Protein AF-A0A6G2VMD3-F1 (afdb_monomer_lite)

Secondary structure (DSSP, 8-state):
--S-EEEE-TTT--EEEEPPPP-HHHHHHHHHHHHT---HHHHHHHHHHHHHHHHHHHSTT--HHHHHHHHHHH---GGG--TT-S----S--

pLDDT: mean 86.57, std 14.43, range [46.44, 97.5]

Sequence (93 aa):
MHGLHPIEDYETGQVVVRKFDADAETADAWIRLRSGNALPEDHVLLEHELTELSCLREHPGATYQEAHRVANENYNWQSRVPLNKREDFEGEW

Structure (mmCIF, N/CA/C/O backbone):
data_AF-A0A6G2VMD3-F1
#
_entry.id   AF-A0A6G2VMD3-F1
#
loop_
_atom_site.group_PDB
_atom_site.id
_atom_site.type_symbol
_atom_site.label_atom_id
_atom_site.label_alt_id
_atom_site.label_comp_id
_atom_site.label_asym_id
_atom_site.label_entity_id
_atom_site.label_seq_id
_atom_site.pdbx_PDB_ins_code
_atom_site.Cartn_x
_atom_site.Cartn_y
_atom_site.Cartn_z
_atom_site.occupancy
_atom_site.B_iso_or_equiv
_atom_site.auth_seq_id
_atom_site.auth_comp_id
_atom_site.auth_asym_id
_atom_site.auth_atom_id
_atom_site.pdbx_PDB_model_num
ATOM 1 N N . MET A 1 1 ? -2.047 -15.964 13.923 1.00 47.56 1 MET A N 1
ATOM 2 C CA . MET A 1 1 ? -2.891 -14.775 13.679 1.00 47.56 1 MET A CA 1
ATOM 3 C C . MET A 1 1 ? -2.116 -13.769 12.829 1.00 47.56 1 MET A C 1
ATOM 5 O O . MET A 1 1 ? -1.788 -12.702 13.315 1.00 47.56 1 MET A O 1
ATOM 9 N N . HIS A 1 2 ? -1.764 -14.107 11.586 1.00 58.22 2 HIS A N 1
ATOM 10 C CA . HIS A 1 2 ? -1.093 -13.159 10.685 1.00 58.22 2 HIS A CA 1
ATOM 11 C C . HIS A 1 2 ? -2.105 -12.736 9.614 1.00 58.22 2 HIS A C 1
ATOM 13 O O . HIS A 1 2 ? -2.738 -13.608 9.017 1.00 58.22 2 HIS A O 1
ATOM 19 N N . GLY A 1 3 ? -2.300 -11.427 9.437 1.00 72.44 3 GLY A N 1
ATOM 20 C CA . GLY A 1 3 ? -3.188 -10.849 8.418 1.00 72.44 3 GLY A CA 1
ATOM 21 C C . GLY A 1 3 ? -4.599 -10.464 8.877 1.00 72.44 3 GLY A C 1
ATOM 22 O O . GLY A 1 3 ? -5.467 -10.292 8.029 1.00 72.44 3 GLY A O 1
ATOM 23 N N . LEU A 1 4 ? -4.863 -10.379 10.187 1.00 87.75 4 LEU A N 1
ATOM 24 C CA . LEU A 1 4 ? -6.092 -9.765 10.701 1.00 87.75 4 LEU A CA 1
ATOM 25 C C . LEU A 1 4 ? -5.788 -8.340 11.156 1.00 87.75 4 LEU A C 1
ATOM 27 O O . LEU A 1 4 ? -4.838 -8.135 11.911 1.00 87.75 4 LEU A O 1
ATOM 31 N N . HIS A 1 5 ? -6.608 -7.392 10.719 1.00 86.12 5 HIS A N 1
ATOM 32 C CA . HIS A 1 5 ? -6.412 -5.967 10.947 1.00 86.12 5 HIS A CA 1
ATOM 33 C C . HIS A 1 5 ? -7.712 -5.335 11.460 1.00 86.12 5 HIS A C 1
ATOM 35 O O . HIS A 1 5 ? -8.792 -5.804 11.088 1.00 86.12 5 HIS A O 1
ATOM 41 N N . PRO A 1 6 ? -7.633 -4.313 12.330 1.00 91.69 6 PRO A N 1
ATOM 42 C CA . PRO A 1 6 ? -8.786 -3.488 12.671 1.00 91.69 6 PRO A CA 1
ATOM 43 C C . PRO A 1 6 ? -9.212 -2.680 11.438 1.00 91.69 6 PRO A C 1
ATOM 45 O O . PRO A 1 6 ? -8.456 -1.842 10.948 1.00 91.69 6 PRO A O 1
ATOM 48 N N . ILE A 1 7 ? -10.412 -2.952 10.933 1.00 90.69 7 ILE A N 1
ATOM 49 C CA . ILE A 1 7 ? -10.997 -2.321 9.747 1.00 90.69 7 ILE A CA 1
ATOM 50 C C . ILE A 1 7 ? -12.351 -1.740 10.141 1.00 90.69 7 ILE A C 1
ATOM 52 O O . ILE A 1 7 ? -13.182 -2.449 10.703 1.00 90.69 7 ILE A O 1
ATOM 56 N N . GLU A 1 8 ? -12.579 -0.465 9.846 1.00 92.50 8 GLU A N 1
ATOM 57 C CA . GLU A 1 8 ? -13.908 0.144 9.922 1.00 92.50 8 GLU A CA 1
ATOM 58 C C . GLU A 1 8 ? -14.819 -0.461 8.843 1.00 92.50 8 GLU A C 1
ATOM 60 O O . GLU A 1 8 ? -14.524 -0.425 7.650 1.00 92.50 8 GLU A O 1
ATOM 65 N N . ASP A 1 9 ? -15.906 -1.088 9.261 1.00 88.69 9 ASP A N 1
ATOM 66 C CA . ASP A 1 9 ? -16.889 -1.674 8.366 1.00 88.69 9 ASP A CA 1
ATOM 67 C C . ASP A 1 9 ? -17.662 -0.568 7.632 1.00 88.69 9 ASP A C 1
ATOM 69 O O . ASP A 1 9 ? -18.236 0.321 8.258 1.00 88.69 9 ASP A O 1
ATOM 73 N N . TYR A 1 10 ? -17.683 -0.619 6.300 1.00 84.25 10 TYR A N 1
ATOM 74 C CA . TYR A 1 10 ? -18.261 0.448 5.479 1.00 84.25 10 TYR A CA 1
ATOM 75 C C . TYR A 1 10 ? -19.787 0.583 5.613 1.00 84.25 10 TYR A C 1
ATOM 77 O O . TYR A 1 10 ? -20.325 1.649 5.320 1.00 84.25 10 TYR A O 1
ATOM 85 N N . GLU A 1 11 ? -20.493 -0.472 6.033 1.00 88.50 11 GLU A N 1
ATOM 86 C CA . GLU A 1 11 ? -21.954 -0.454 6.177 1.00 88.50 11 GLU A CA 1
ATOM 87 C C . GLU A 1 11 ? -22.383 0.038 7.563 1.00 88.50 11 GLU A C 1
ATOM 89 O O . GLU A 1 11 ? -23.382 0.745 7.706 1.00 88.50 11 GLU A O 1
ATOM 94 N N . THR A 1 12 ? -21.631 -0.343 8.594 1.00 90.62 12 THR A N 1
ATOM 95 C CA . THR A 1 12 ? -22.001 -0.139 10.001 1.00 90.62 12 THR A CA 1
ATOM 96 C C . THR A 1 12 ? -21.160 0.919 10.716 1.00 90.62 12 THR A C 1
ATOM 98 O O . THR A 1 12 ? -21.556 1.370 11.793 1.00 90.62 12 THR A O 1
ATOM 101 N N . GLY A 1 13 ? -20.006 1.303 10.162 1.00 89.12 13 GLY A N 1
ATOM 102 C CA . GLY A 1 13 ? -19.014 2.179 10.799 1.00 89.12 13 GLY A CA 1
ATOM 103 C C . GLY A 1 13 ? -18.314 1.546 12.007 1.00 89.12 13 GLY A C 1
ATOM 104 O O . GLY A 1 13 ? -17.635 2.231 12.770 1.00 89.12 13 GLY A O 1
ATOM 105 N N . GLN A 1 14 ? -18.511 0.246 12.252 1.00 91.56 14 GLN A N 1
ATOM 106 C CA . GLN A 1 14 ? -17.906 -0.445 13.389 1.00 91.56 14 GLN A CA 1
ATOM 107 C C . GLN A 1 14 ? -16.517 -0.963 13.036 1.00 91.56 14 GLN A C 1
ATOM 109 O O . GLN A 1 14 ? -16.316 -1.556 11.982 1.00 91.56 14 GLN A O 1
ATOM 114 N N . VAL A 1 15 ? -15.559 -0.822 13.951 1.00 92.19 15 VAL A N 1
ATOM 115 C CA . VAL A 1 15 ? -14.237 -1.431 13.774 1.00 92.19 15 VAL A CA 1
ATOM 116 C C . VAL A 1 15 ? -14.318 -2.929 14.065 1.00 92.19 15 VAL A C 1
ATOM 118 O O . VAL A 1 15 ? -14.587 -3.345 15.193 1.00 92.19 15 VAL A O 1
ATOM 121 N N . VAL A 1 16 ? -14.047 -3.742 13.048 1.00 92.94 16 VAL A N 1
ATOM 122 C CA . VAL A 1 16 ? -14.010 -5.205 13.112 1.00 92.94 16 VAL A CA 1
ATOM 123 C C . VAL A 1 16 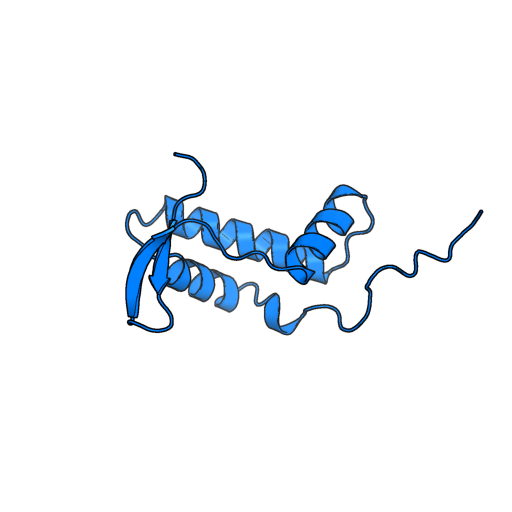? -12.614 -5.721 12.776 1.00 92.94 16 VAL A C 1
ATOM 125 O O . VAL A 1 16 ? -11.893 -5.149 11.964 1.00 92.94 16 VAL A O 1
ATOM 128 N N . VAL A 1 17 ? -12.211 -6.831 13.395 1.00 91.31 17 VAL A N 1
ATOM 129 C CA . VAL A 1 17 ? -10.912 -7.461 13.121 1.00 91.31 17 VAL A CA 1
ATOM 130 C C . VAL A 1 17 ? -11.089 -8.532 12.047 1.00 91.31 17 VAL A C 1
ATOM 132 O O . VAL A 1 17 ? -11.631 -9.605 12.317 1.00 91.31 17 VAL A O 1
ATOM 135 N N . ARG A 1 18 ? -10.637 -8.249 10.822 1.00 91.56 18 ARG A N 1
ATOM 136 C CA . ARG A 1 18 ? -10.807 -9.130 9.650 1.00 91.56 18 ARG A CA 1
ATOM 137 C C . ARG A 1 18 ? -9.605 -9.059 8.704 1.00 91.56 18 ARG A C 1
ATOM 139 O O . ARG A 1 18 ? -8.659 -8.314 8.943 1.00 91.56 18 ARG A O 1
ATOM 146 N N . LYS A 1 19 ? -9.618 -9.885 7.657 1.00 90.06 19 LYS A N 1
ATOM 147 C CA . LYS A 1 19 ? -8.652 -9.788 6.552 1.00 90.06 19 LYS A CA 1
ATOM 148 C C . LYS A 1 19 ? -9.032 -8.636 5.621 1.00 90.06 19 LYS A C 1
ATOM 150 O O . LYS A 1 19 ? -10.202 -8.261 5.571 1.00 90.06 19 LYS A O 1
ATOM 155 N N . PHE A 1 20 ? -8.053 -8.143 4.869 1.00 88.12 20 PHE A N 1
ATOM 156 C CA . PHE A 1 20 ? -8.294 -7.220 3.764 1.00 88.12 20 PHE A CA 1
ATOM 157 C C . PHE A 1 20 ? -9.128 -7.866 2.658 1.00 88.12 20 PHE A C 1
ATOM 159 O O . PHE A 1 20 ? -9.104 -9.090 2.478 1.00 88.12 20 PHE A O 1
ATOM 166 N N . ASP A 1 21 ? -9.846 -7.022 1.925 1.00 88.31 21 ASP A N 1
ATOM 167 C CA . ASP A 1 21 ? -10.516 -7.415 0.694 1.00 88.31 21 ASP A CA 1
ATOM 168 C C . ASP A 1 21 ? -9.498 -7.661 -0.419 1.00 88.31 21 ASP A C 1
ATOM 170 O O . ASP A 1 21 ? -8.414 -7.079 -0.445 1.00 88.31 21 ASP A O 1
ATOM 174 N N . ALA A 1 22 ? -9.832 -8.580 -1.322 1.00 88.06 22 ALA A N 1
ATOM 175 C CA . ALA A 1 22 ? -8.998 -8.846 -2.481 1.00 88.06 22 ALA A CA 1
ATOM 176 C C . ALA A 1 22 ? -9.192 -7.743 -3.529 1.00 88.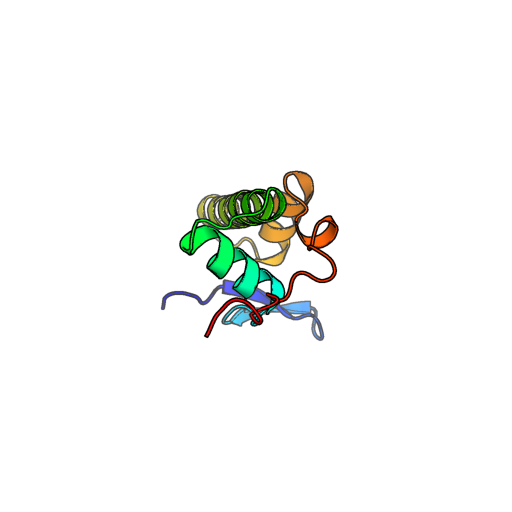06 22 ALA A C 1
ATOM 178 O O . ALA A 1 22 ? -10.328 -7.418 -3.871 1.00 88.06 22 ALA A O 1
ATOM 179 N N . ASP A 1 23 ? -8.086 -7.247 -4.080 1.00 90.62 23 ASP A N 1
ATOM 180 C CA . ASP A 1 23 ? -8.064 -6.247 -5.145 1.00 90.62 23 ASP A CA 1
ATOM 181 C C . ASP A 1 23 ? -7.213 -6.762 -6.319 1.00 90.62 23 ASP A C 1
ATOM 183 O O . ASP A 1 23 ? -6.050 -7.145 -6.149 1.00 90.62 23 ASP A O 1
ATOM 187 N N . ALA A 1 24 ? -7.819 -6.835 -7.507 1.00 90.62 24 ALA A N 1
ATOM 188 C CA . ALA A 1 24 ? -7.171 -7.388 -8.695 1.00 90.62 24 ALA A CA 1
ATOM 189 C C . ALA A 1 24 ? -6.068 -6.470 -9.245 1.00 90.62 24 ALA A C 1
ATOM 191 O O . ALA A 1 24 ? -5.066 -6.955 -9.760 1.00 90.62 24 ALA A O 1
ATOM 192 N N . GLU A 1 25 ? -6.224 -5.155 -9.118 1.00 91.06 25 GLU A N 1
ATOM 193 C CA . GLU A 1 25 ? -5.280 -4.170 -9.646 1.00 91.06 25 GLU A CA 1
ATOM 194 C C . GLU A 1 25 ? -4.019 -4.137 -8.777 1.00 91.06 25 GLU A C 1
ATOM 196 O O . GLU A 1 25 ? -2.899 -4.142 -9.299 1.00 91.06 25 GLU A O 1
ATOM 201 N N . THR A 1 26 ? -4.195 -4.208 -7.453 1.00 92.31 26 THR A N 1
ATOM 202 C CA . THR A 1 26 ? -3.106 -4.401 -6.488 1.00 92.31 26 THR A CA 1
ATOM 203 C C . THR A 1 26 ? -2.380 -5.723 -6.749 1.00 92.31 26 THR A C 1
ATOM 205 O O . THR A 1 26 ? -1.148 -5.767 -6.757 1.00 92.31 26 THR A O 1
ATOM 208 N N . ALA A 1 27 ? -3.113 -6.811 -7.018 1.00 92.50 27 ALA A N 1
ATOM 209 C CA . ALA A 1 27 ? -2.507 -8.102 -7.344 1.00 92.50 27 ALA A CA 1
ATOM 210 C C . ALA A 1 27 ? -1.647 -8.044 -8.621 1.00 92.50 27 ALA A C 1
ATOM 212 O O . ALA A 1 27 ? -0.513 -8.531 -8.614 1.00 92.50 27 ALA A O 1
ATOM 213 N N . ASP A 1 28 ? -2.144 -7.412 -9.686 1.00 92.25 28 ASP A N 1
ATOM 214 C CA . ASP A 1 28 ? -1.410 -7.247 -10.945 1.00 92.25 28 ASP A CA 1
ATOM 215 C C . ASP A 1 28 ? -0.135 -6.407 -10.756 1.00 92.25 28 ASP A C 1
ATOM 217 O O . ASP A 1 28 ? 0.927 -6.751 -11.282 1.00 92.25 28 ASP A O 1
ATOM 221 N N . ALA A 1 29 ? -0.202 -5.330 -9.969 1.00 93.75 29 ALA A N 1
ATOM 222 C CA . ALA A 1 29 ? 0.965 -4.515 -9.635 1.00 93.75 29 ALA A CA 1
ATOM 223 C C . ALA A 1 29 ? 2.036 -5.320 -8.879 1.00 93.75 29 ALA A C 1
ATOM 225 O O . ALA A 1 29 ? 3.221 -5.256 -9.219 1.00 93.75 29 ALA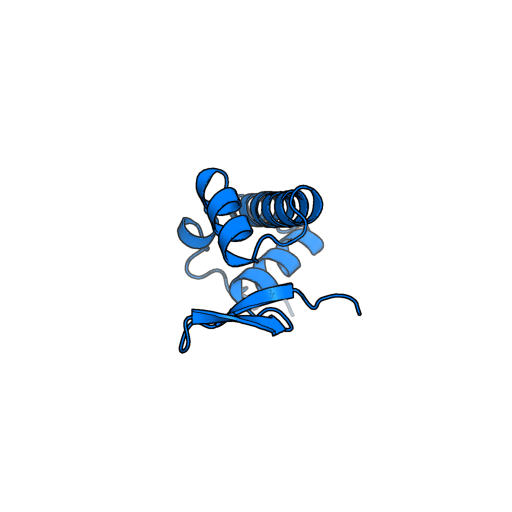 A O 1
ATOM 226 N N . TRP A 1 30 ? 1.631 -6.165 -7.923 1.00 94.75 30 TRP A N 1
ATOM 227 C CA . TRP A 1 30 ? 2.554 -7.074 -7.238 1.00 94.75 30 TRP A CA 1
ATOM 228 C C . TRP A 1 30 ? 3.186 -8.109 -8.170 1.00 94.75 30 TRP A C 1
ATOM 230 O O . TRP A 1 30 ? 4.368 -8.436 -8.021 1.00 94.75 30 TRP A O 1
ATOM 240 N N . ILE A 1 31 ? 2.424 -8.630 -9.135 1.00 94.75 31 ILE A N 1
ATOM 241 C CA . ILE A 1 31 ? 2.946 -9.545 -10.154 1.00 94.75 31 ILE A CA 1
ATOM 242 C C . ILE A 1 31 ? 4.006 -8.833 -10.997 1.00 94.75 31 ILE A C 1
ATOM 244 O O . ILE A 1 31 ? 5.113 -9.358 -11.125 1.00 94.75 31 ILE 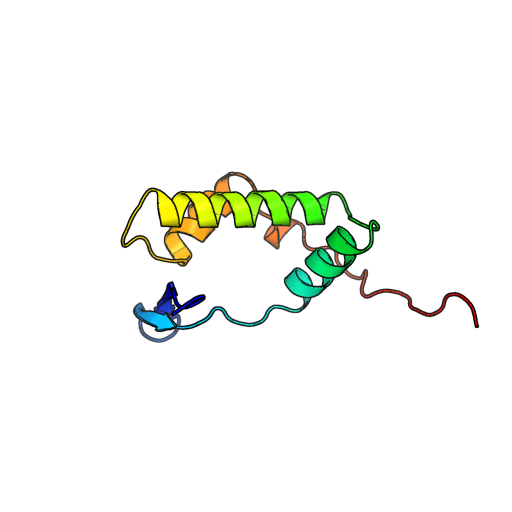A O 1
ATOM 248 N N . ARG A 1 32 ? 3.725 -7.626 -11.503 1.00 94.81 32 ARG A N 1
ATOM 249 C CA . ARG A 1 32 ? 4.684 -6.841 -12.298 1.00 94.81 32 ARG A CA 1
ATOM 250 C C . ARG A 1 32 ? 5.966 -6.531 -11.530 1.00 94.81 32 ARG A C 1
ATOM 252 O O . ARG A 1 32 ? 7.053 -6.754 -12.067 1.00 94.81 32 ARG A O 1
ATOM 259 N N . LEU A 1 33 ? 5.851 -6.104 -10.268 1.00 95.19 33 LEU A N 1
ATOM 260 C CA . LEU A 1 33 ? 6.994 -5.865 -9.379 1.00 95.19 33 LEU A CA 1
ATOM 261 C C . LEU A 1 33 ? 7.880 -7.103 -9.242 1.00 95.19 33 LEU A C 1
ATOM 263 O O . LEU A 1 33 ? 9.091 -7.030 -9.447 1.00 95.19 33 LEU A O 1
ATOM 267 N N . ARG A 1 34 ? 7.280 -8.257 -8.933 1.00 96.06 34 ARG A N 1
ATOM 268 C CA . ARG A 1 34 ? 8.022 -9.508 -8.727 1.00 96.06 34 ARG A CA 1
ATOM 269 C C . ARG A 1 34 ? 8.646 -10.045 -10.016 1.00 96.06 34 ARG A C 1
ATOM 271 O O . ARG A 1 34 ? 9.710 -10.656 -9.959 1.00 96.06 34 ARG A O 1
ATOM 278 N N . SER A 1 35 ? 7.990 -9.845 -11.153 1.00 93.81 35 SER A N 1
ATOM 279 C CA . SER A 1 35 ? 8.435 -10.348 -12.457 1.00 93.81 35 SER A CA 1
ATOM 280 C C . SER A 1 35 ? 9.488 -9.459 -13.132 1.00 93.81 35 SER A C 1
ATOM 282 O O . SER A 1 35 ? 9.986 -9.822 -14.192 1.00 93.81 35 SER A O 1
ATOM 284 N N . GLY A 1 36 ? 9.840 -8.308 -12.545 1.00 94.12 36 GLY A N 1
ATOM 285 C CA . GLY A 1 36 ? 10.804 -7.363 -13.125 1.00 94.12 36 GLY A CA 1
ATOM 286 C C . GLY A 1 36 ? 10.222 -6.440 -14.203 1.00 94.12 36 GLY A C 1
ATOM 287 O O . GLY A 1 36 ? 10.972 -5.703 -14.835 1.00 94.12 36 GLY A O 1
ATOM 288 N N . ASN A 1 37 ? 8.896 -6.436 -14.374 1.00 93.19 37 ASN A N 1
ATOM 289 C CA . ASN A 1 37 ? 8.157 -5.620 -15.347 1.00 93.19 37 ASN A CA 1
ATOM 290 C C . ASN A 1 37 ? 7.409 -4.459 -14.665 1.00 93.19 37 ASN A C 1
ATOM 292 O O . ASN A 1 37 ? 6.332 -4.054 -15.104 1.00 93.19 37 ASN A O 1
ATOM 296 N N . ALA A 1 38 ? 7.955 -3.967 -13.551 1.00 93.50 38 ALA A N 1
ATOM 297 C CA . ALA A 1 38 ? 7.336 -2.935 -12.732 1.00 93.50 38 ALA A CA 1
ATOM 298 C C . ALA A 1 38 ? 7.123 -1.635 -13.516 1.00 93.50 38 ALA A C 1
ATOM 300 O O . ALA A 1 38 ? 8.029 -1.131 -14.185 1.00 93.50 38 ALA A O 1
ATOM 301 N N . LEU A 1 39 ? 5.938 -1.055 -13.370 1.00 94.06 39 LEU A N 1
ATOM 302 C CA . LEU A 1 39 ? 5.644 0.296 -13.822 1.00 94.06 39 LEU A CA 1
ATOM 303 C C . LEU A 1 39 ? 6.049 1.323 -12.746 1.00 94.06 39 LEU A C 1
ATOM 305 O O . LEU A 1 39 ? 6.173 0.975 -11.565 1.00 94.06 39 LEU A O 1
ATOM 309 N N . PRO A 1 40 ? 6.246 2.605 -13.105 1.00 94.06 40 PRO A N 1
ATOM 310 C CA . PRO A 1 40 ? 6.444 3.665 -12.117 1.00 94.06 40 PRO A CA 1
ATOM 311 C C . PRO A 1 40 ? 5.321 3.718 -11.073 1.00 94.06 40 PRO A C 1
ATOM 313 O O . PRO A 1 40 ? 5.580 3.953 -9.897 1.00 94.06 40 PRO A O 1
ATOM 316 N N . GLU A 1 41 ? 4.085 3.449 -11.487 1.00 94.31 41 GLU A N 1
ATOM 317 C CA . GLU A 1 41 ? 2.913 3.401 -10.618 1.00 94.31 41 GLU A CA 1
ATOM 318 C C . GLU A 1 41 ? 3.008 2.257 -9.602 1.00 94.31 41 GLU A C 1
ATOM 320 O O . GLU A 1 41 ? 2.656 2.449 -8.444 1.00 94.31 41 GLU A O 1
ATOM 325 N N . ASP A 1 42 ? 3.556 1.099 -9.972 1.00 95.50 42 ASP A N 1
ATOM 326 C CA . ASP A 1 42 ? 3.687 -0.037 -9.050 1.00 95.50 42 ASP A CA 1
ATOM 327 C C . ASP A 1 42 ? 4.668 0.269 -7.903 1.00 95.50 42 ASP A C 1
ATOM 329 O O . ASP A 1 42 ? 4.492 -0.192 -6.778 1.00 95.50 42 ASP A O 1
ATOM 333 N N . HIS A 1 43 ? 5.674 1.113 -8.142 1.00 95.94 43 HIS A N 1
ATOM 334 C CA . HIS A 1 43 ? 6.548 1.593 -7.067 1.00 95.94 43 HIS A CA 1
ATOM 335 C C . HIS A 1 43 ? 5.804 2.521 -6.102 1.00 95.94 43 HIS A C 1
ATOM 337 O O . HIS A 1 43 ? 6.075 2.502 -4.906 1.00 95.94 43 HIS A O 1
ATOM 343 N N . VAL A 1 44 ? 4.835 3.301 -6.595 1.00 96.50 44 VAL A N 1
ATOM 344 C CA . VAL A 1 44 ? 3.973 4.115 -5.727 1.00 96.50 44 VAL A CA 1
ATOM 345 C C . VAL A 1 44 ? 3.096 3.217 -4.853 1.00 96.50 44 VAL A C 1
ATOM 347 O O . VAL A 1 44 ? 2.933 3.533 -3.681 1.00 96.50 44 VAL A O 1
ATOM 350 N N . LEU A 1 45 ? 2.596 2.087 -5.373 1.00 96.06 45 LEU A N 1
ATOM 351 C CA . LEU A 1 45 ? 1.907 1.083 -4.552 1.00 96.06 45 LEU A CA 1
ATOM 352 C C . LEU A 1 45 ? 2.826 0.536 -3.454 1.00 96.06 45 LEU A C 1
ATOM 354 O O . LEU A 1 45 ? 2.419 0.456 -2.301 1.00 96.06 45 LEU A O 1
ATOM 358 N N . LEU A 1 46 ? 4.074 0.191 -3.785 1.00 96.50 46 LEU A N 1
ATOM 359 C CA . LEU A 1 46 ? 5.022 -0.328 -2.797 1.00 96.50 46 LEU A CA 1
ATOM 360 C C . LEU A 1 46 ? 5.267 0.669 -1.650 1.00 96.50 46 LEU A C 1
ATOM 362 O O . LEU A 1 46 ? 5.226 0.279 -0.484 1.00 96.50 46 LEU A O 1
ATOM 366 N N . GLU A 1 47 ? 5.497 1.943 -1.971 1.00 97.50 47 GLU A N 1
ATOM 367 C CA . GLU A 1 47 ? 5.695 2.999 -0.967 1.00 97.50 47 GLU A CA 1
ATOM 368 C C . GLU A 1 47 ? 4.419 3.278 -0.159 1.00 97.50 47 GLU A C 1
ATOM 370 O O . GLU A 1 47 ? 4.482 3.517 1.051 1.00 97.50 47 GLU A O 1
ATOM 375 N N . HIS A 1 48 ? 3.254 3.199 -0.805 1.00 97.25 48 HIS A N 1
ATOM 376 C CA . HIS A 1 48 ? 1.955 3.303 -0.149 1.00 97.25 48 HIS A CA 1
ATOM 377 C C . HIS A 1 48 ? 1.800 2.224 0.931 1.00 97.25 48 HIS A C 1
ATOM 379 O O . HIS A 1 48 ? 1.645 2.537 2.109 1.00 97.25 48 HIS A O 1
ATOM 385 N N . GLU A 1 49 ? 1.950 0.958 0.553 1.00 95.62 49 GLU A N 1
ATOM 386 C CA . GLU A 1 49 ? 1.786 -0.211 1.427 1.00 95.62 49 GLU A CA 1
ATOM 387 C C . GLU A 1 49 ? 2.833 -0.239 2.554 1.00 95.62 49 GLU A C 1
ATOM 389 O O . GLU A 1 49 ? 2.545 -0.595 3.701 1.00 95.62 49 GLU A O 1
ATOM 394 N N . LEU A 1 50 ? 4.061 0.208 2.266 1.00 96.75 50 LEU A N 1
ATOM 395 C CA . LEU A 1 50 ? 5.103 0.374 3.279 1.00 96.75 50 LEU A CA 1
ATOM 396 C C . LEU A 1 50 ? 4.750 1.466 4.300 1.00 96.75 50 LEU A C 1
ATOM 398 O O . LEU A 1 50 ? 4.995 1.290 5.500 1.00 96.75 50 LEU A O 1
ATOM 402 N N . THR A 1 51 ? 4.173 2.577 3.838 1.00 96.88 51 THR A N 1
ATOM 403 C CA . THR A 1 51 ? 3.728 3.680 4.697 1.00 96.88 51 THR A CA 1
ATOM 404 C C . THR A 1 51 ? 2.590 3.231 5.608 1.00 96.88 51 THR A C 1
ATOM 406 O O . THR A 1 51 ? 2.650 3.464 6.817 1.00 96.88 51 THR A O 1
ATOM 409 N N . GLU A 1 52 ? 1.598 2.515 5.072 1.00 94.88 52 GLU A N 1
ATOM 410 C CA . GLU A 1 52 ? 0.503 1.955 5.872 1.00 94.88 52 GLU A CA 1
ATOM 411 C C . GLU A 1 52 ? 1.014 1.002 6.952 1.00 94.88 52 GLU A C 1
ATOM 413 O O . GLU A 1 52 ? 0.676 1.133 8.131 1.00 94.88 52 GLU A O 1
ATOM 418 N N . LEU A 1 53 ? 1.874 0.054 6.563 1.00 94.00 53 LEU A N 1
ATOM 419 C CA . LEU A 1 53 ? 2.448 -0.919 7.484 1.00 94.00 53 LEU A CA 1
ATOM 420 C C . LEU A 1 53 ? 3.257 -0.242 8.595 1.00 94.00 53 LEU A C 1
ATOM 422 O O . LEU A 1 53 ? 3.214 -0.684 9.745 1.00 94.00 53 LEU A O 1
ATOM 426 N N . SER A 1 54 ? 4.002 0.810 8.260 1.00 95.25 54 SER A N 1
ATOM 427 C CA . SER A 1 54 ? 4.779 1.573 9.240 1.00 95.25 54 SER A CA 1
ATOM 428 C C . SER A 1 54 ? 3.857 2.316 10.205 1.00 95.25 54 SER A C 1
ATOM 430 O O . SER A 1 54 ? 4.023 2.180 11.415 1.00 95.25 54 SER A O 1
ATOM 432 N N . CYS A 1 55 ? 2.807 2.968 9.697 1.00 94.44 55 CYS A N 1
ATOM 433 C CA . CYS A 1 55 ? 1.795 3.629 10.519 1.00 94.44 55 CYS A CA 1
ATOM 434 C C . CYS A 1 55 ? 1.131 2.652 11.507 1.00 94.44 55 CYS A C 1
ATOM 436 O O . CYS A 1 55 ? 1.082 2.921 12.707 1.00 94.44 55 CYS A O 1
ATOM 438 N N . LEU A 1 56 ? 0.707 1.469 11.045 1.00 92.56 56 LEU A N 1
ATOM 439 C CA . LEU A 1 56 ? 0.098 0.448 11.909 1.00 92.56 56 LEU A CA 1
ATOM 440 C C . LEU A 1 56 ? 1.064 -0.095 12.975 1.00 92.56 56 LEU A C 1
ATOM 442 O O . LEU A 1 56 ? 0.630 -0.511 14.051 1.00 92.56 56 LEU A O 1
ATOM 446 N N . ARG A 1 57 ? 2.373 -0.118 12.693 1.00 92.31 57 ARG A N 1
ATOM 447 C CA . ARG A 1 57 ? 3.404 -0.534 13.660 1.00 92.31 57 ARG A CA 1
ATOM 448 C C . ARG A 1 57 ? 3.689 0.544 14.700 1.00 92.31 57 ARG A C 1
ATOM 450 O O . ARG A 1 57 ? 3.890 0.214 15.866 1.00 92.31 57 ARG A O 1
ATOM 457 N N . GLU A 1 58 ? 3.727 1.802 14.279 1.00 95.69 58 GLU A N 1
ATOM 458 C CA . GLU A 1 58 ? 4.031 2.954 15.133 1.00 95.69 58 GLU A CA 1
ATOM 459 C C . GLU A 1 58 ? 2.838 3.380 15.997 1.00 95.69 58 GLU A C 1
ATOM 461 O O . GLU A 1 58 ? 3.027 3.890 17.103 1.00 95.69 58 GLU A O 1
ATOM 466 N N . HIS A 1 59 ? 1.614 3.100 15.542 1.00 93.38 59 HIS A N 1
ATOM 467 C CA . HIS A 1 59 ? 0.374 3.442 16.231 1.00 93.38 59 HIS A CA 1
ATOM 468 C C . HIS A 1 59 ? -0.463 2.192 16.547 1.00 93.38 59 HIS A C 1
ATOM 470 O O . HIS A 1 59 ? -1.444 1.902 15.856 1.00 93.38 59 HIS A O 1
ATOM 476 N N . PRO A 1 60 ? -0.125 1.442 17.616 1.00 88.69 60 PRO A N 1
ATOM 477 C CA . PRO A 1 60 ? -0.936 0.315 18.060 1.00 88.69 60 PRO A CA 1
ATOM 478 C C . PRO A 1 60 ? -2.384 0.744 18.329 1.00 88.69 60 PRO A C 1
ATOM 480 O O . PRO A 1 60 ? -2.643 1.563 19.209 1.00 88.69 60 PRO A O 1
ATOM 483 N N . GLY A 1 61 ? -3.328 0.174 17.578 1.00 86.31 61 GLY A N 1
ATOM 484 C CA . GLY A 1 61 ? -4.755 0.496 17.673 1.00 86.31 61 GLY A CA 1
ATOM 485 C C . GLY A 1 61 ? -5.280 1.418 16.573 1.00 86.31 61 GLY A C 1
ATOM 486 O O . GLY A 1 61 ? -6.496 1.565 16.482 1.00 86.31 61 GLY A O 1
ATOM 487 N N . ALA A 1 62 ? -4.409 1.973 15.723 1.00 92.50 62 ALA A N 1
ATOM 488 C CA . ALA A 1 62 ? -4.842 2.619 14.491 1.00 92.50 62 ALA A CA 1
ATOM 489 C C . ALA A 1 62 ? -5.580 1.615 13.597 1.00 92.50 62 ALA A C 1
ATOM 491 O O . ALA A 1 62 ? -5.203 0.442 13.487 1.00 92.50 62 ALA A O 1
ATOM 492 N N . THR A 1 63 ? -6.646 2.089 12.968 1.00 93.56 63 THR A N 1
ATOM 493 C CA . THR A 1 63 ? -7.390 1.347 11.956 1.00 93.56 63 THR A CA 1
ATOM 494 C C . THR A 1 63 ? -6.619 1.313 10.644 1.00 93.56 63 THR A C 1
ATOM 496 O O . THR A 1 63 ? -5.793 2.181 10.346 1.00 93.56 63 THR A O 1
ATOM 499 N N . TYR A 1 64 ? -6.931 0.319 9.820 1.00 92.12 64 TYR A N 1
ATOM 500 C CA . TYR A 1 64 ? -6.452 0.268 8.446 1.00 92.12 64 TYR A CA 1
ATOM 501 C C . TYR A 1 64 ? -6.781 1.557 7.677 1.00 92.12 64 TYR A C 1
ATOM 503 O O . TYR A 1 64 ? -5.916 2.102 7.005 1.00 92.12 64 TYR A O 1
ATOM 511 N N . GLN A 1 65 ? -7.992 2.098 7.830 1.00 93.44 65 GLN A N 1
ATOM 512 C CA . GLN A 1 65 ? -8.419 3.325 7.154 1.00 93.44 65 GLN A CA 1
ATOM 513 C C . GLN A 1 65 ? -7.579 4.549 7.532 1.00 93.44 65 GLN A C 1
ATOM 515 O O . GLN A 1 65 ? -7.275 5.378 6.672 1.00 93.44 65 GLN A O 1
ATOM 520 N N . GLU A 1 66 ? -7.194 4.683 8.802 1.00 94.38 66 GLU A N 1
ATOM 521 C CA . GLU A 1 66 ? -6.313 5.768 9.241 1.00 94.38 66 GLU A CA 1
ATOM 522 C C . GLU A 1 66 ? -4.928 5.647 8.606 1.00 94.38 66 GLU A C 1
ATOM 524 O O . GLU A 1 66 ? -4.406 6.643 8.101 1.00 94.38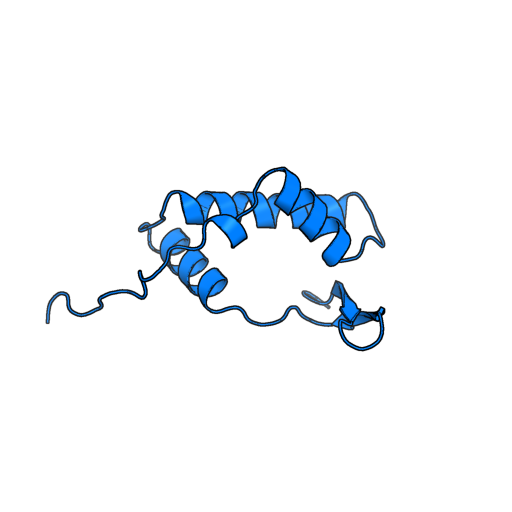 66 GLU A O 1
ATOM 529 N N . ALA A 1 67 ? -4.371 4.434 8.569 1.00 94.88 67 ALA A N 1
ATOM 530 C CA . ALA A 1 67 ? -3.097 4.163 7.912 1.00 94.88 67 ALA A CA 1
ATOM 531 C C . ALA A 1 67 ? -3.169 4.426 6.395 1.00 94.88 67 ALA A C 1
ATOM 533 O O . ALA A 1 67 ? -2.307 5.116 5.851 1.00 94.88 67 ALA A O 1
ATOM 534 N N . HIS A 1 68 ? -4.242 3.976 5.738 1.00 94.69 68 HIS A N 1
ATOM 535 C CA . HIS A 1 68 ? -4.500 4.195 4.313 1.00 94.69 68 HIS A CA 1
ATOM 536 C C . HIS A 1 68 ? -4.615 5.680 3.963 1.00 94.69 68 HIS A C 1
ATOM 538 O O . HIS A 1 68 ? -4.105 6.140 2.939 1.00 94.69 68 HIS A O 1
ATOM 544 N N . ARG A 1 69 ? -5.241 6.482 4.834 1.00 95.19 69 ARG A N 1
ATOM 545 C CA . ARG A 1 69 ? -5.304 7.939 4.662 1.00 95.19 69 ARG A CA 1
ATOM 546 C C . ARG A 1 69 ? -3.907 8.564 4.676 1.00 95.19 69 ARG A C 1
ATOM 548 O O . ARG A 1 69 ? -3.600 9.341 3.777 1.00 95.19 69 ARG A O 1
ATOM 555 N N . VAL A 1 70 ? -3.061 8.194 5.640 1.00 95.31 70 VAL A N 1
ATOM 556 C CA . VAL A 1 70 ? -1.672 8.687 5.734 1.00 95.31 70 VAL A CA 1
ATOM 557 C C . VAL A 1 70 ? -0.855 8.285 4.502 1.00 95.31 70 VAL A C 1
ATOM 559 O O . VAL A 1 70 ? -0.101 9.093 3.955 1.00 95.31 70 VAL A O 1
ATOM 562 N N . ALA A 1 71 ? -1.026 7.053 4.024 1.00 95.75 71 ALA A N 1
ATOM 563 C CA . ALA A 1 71 ? -0.365 6.590 2.813 1.00 95.75 71 ALA A CA 1
ATOM 564 C C . ALA A 1 71 ? -0.847 7.351 1.568 1.00 95.75 71 ALA A C 1
ATOM 566 O O . ALA A 1 71 ? -0.026 7.761 0.751 1.00 95.75 71 ALA A O 1
ATOM 567 N N . ASN A 1 72 ? -2.145 7.638 1.445 1.00 95.50 72 ASN A N 1
ATOM 568 C CA . ASN A 1 72 ? -2.691 8.431 0.339 1.00 95.50 72 ASN A CA 1
ATOM 569 C C . ASN A 1 72 ? -2.202 9.885 0.310 1.00 95.50 72 ASN A C 1
ATOM 571 O O . ASN A 1 72 ? -2.095 10.458 -0.772 1.00 95.50 72 ASN A O 1
ATOM 575 N N . GLU A 1 73 ? -1.886 10.495 1.452 1.00 94.81 73 GLU A N 1
ATOM 576 C CA . GLU A 1 73 ? -1.348 11.864 1.486 1.00 94.81 73 GLU A CA 1
ATOM 577 C C . GLU A 1 73 ? 0.006 11.976 0.766 1.00 94.81 73 GLU A C 1
ATOM 579 O O . GLU A 1 73 ? 0.292 13.000 0.145 1.00 94.81 73 GLU A O 1
ATOM 584 N N . ASN A 1 74 ? 0.814 10.911 0.800 1.00 89.81 74 ASN A N 1
ATOM 585 C CA . ASN A 1 74 ? 2.174 10.900 0.251 1.00 89.81 74 ASN A CA 1
ATOM 586 C C . ASN A 1 74 ? 2.285 10.093 -1.055 1.00 89.81 74 ASN A C 1
ATOM 588 O O . ASN A 1 74 ? 3.012 10.471 -1.975 1.00 89.81 74 ASN A O 1
ATOM 592 N N . TYR A 1 75 ? 1.525 9.004 -1.157 1.00 93.31 75 TYR A N 1
ATOM 593 C CA . TYR A 1 75 ? 1.617 7.984 -2.198 1.00 93.31 75 TYR A CA 1
ATOM 594 C C . TYR A 1 75 ? 0.218 7.550 -2.650 1.00 93.31 75 TYR A C 1
ATOM 596 O O . TYR A 1 75 ? -0.159 6.393 -2.510 1.00 93.31 75 TYR A O 1
ATOM 604 N N . ASN A 1 76 ? -0.587 8.471 -3.187 1.00 93.25 76 ASN A N 1
ATOM 605 C CA . ASN A 1 76 ? -1.932 8.151 -3.685 1.00 93.25 76 ASN A CA 1
ATOM 606 C C . ASN A 1 76 ? -1.884 7.260 -4.943 1.00 93.25 76 ASN A C 1
ATOM 608 O O . ASN A 1 76 ? -1.977 7.755 -6.072 1.00 93.25 76 ASN A O 1
ATOM 612 N N . TRP A 1 77 ? -1.732 5.950 -4.753 1.00 92.62 77 TRP A N 1
ATOM 613 C CA . TRP A 1 77 ? -1.677 4.980 -5.842 1.00 92.62 77 TRP A CA 1
ATOM 614 C C . TRP A 1 77 ? -3.022 4.817 -6.557 1.00 92.62 77 TRP A C 1
ATOM 616 O O . TRP A 1 77 ? -3.043 4.720 -7.781 1.00 92.62 77 TRP A O 1
ATOM 626 N N . GLN A 1 78 ? -4.144 4.892 -5.834 1.00 87.81 78 GLN A N 1
ATOM 627 C CA . GLN A 1 78 ? -5.492 4.779 -6.412 1.00 87.81 78 GLN A CA 1
ATOM 628 C C . GLN A 1 78 ? -5.757 5.829 -7.504 1.00 87.81 78 GLN A C 1
ATOM 630 O O . GLN A 1 78 ? -6.418 5.555 -8.502 1.00 87.81 78 GLN A O 1
ATOM 635 N N . SER A 1 79 ? -5.186 7.029 -7.370 1.00 89.25 79 SER A N 1
ATOM 636 C CA . SER A 1 79 ? -5.267 8.076 -8.401 1.00 89.25 79 SER A CA 1
ATOM 637 C C . SER A 1 79 ? -4.410 7.811 -9.649 1.00 89.25 79 SER A C 1
ATOM 639 O O . SER A 1 79 ? -4.478 8.563 -10.622 1.00 89.25 79 SER A O 1
ATOM 641 N N . ARG A 1 80 ? -3.578 6.768 -9.612 1.00 87.38 80 ARG A N 1
ATOM 642 C CA . ARG A 1 80 ? -2.566 6.426 -10.616 1.00 87.38 80 ARG A CA 1
ATOM 643 C C . ARG A 1 80 ? -2.715 5.000 -11.133 1.00 87.38 80 ARG A C 1
ATOM 645 O O . ARG A 1 80 ? -1.823 4.545 -11.839 1.00 87.38 80 ARG A O 1
ATOM 652 N N . VAL A 1 81 ? -3.800 4.294 -10.804 1.00 82.50 81 VAL A N 1
ATOM 653 C CA . VAL A 1 81 ? -3.996 2.924 -11.291 1.00 82.50 81 VAL A CA 1
ATOM 654 C C . VAL A 1 81 ? -3.914 2.922 -12.822 1.00 82.50 81 VAL A C 1
ATOM 656 O O . VAL A 1 81 ? -4.635 3.688 -13.475 1.00 82.50 81 VAL A O 1
ATOM 659 N N . PRO A 1 82 ? -3.034 2.100 -13.422 1.00 76.38 82 PRO A N 1
ATOM 660 C CA . PRO A 1 82 ? -2.906 2.040 -14.867 1.00 76.38 82 PRO A CA 1
ATOM 661 C C . PRO A 1 82 ? -4.226 1.593 -15.502 1.00 76.38 82 PRO A C 1
ATOM 663 O O . PRO A 1 82 ? -4.634 0.437 -15.385 1.00 76.38 82 PRO A O 1
ATOM 666 N N . LEU A 1 83 ? -4.888 2.497 -16.225 1.00 64.25 83 LEU A N 1
ATOM 667 C CA . LEU A 1 83 ? -6.032 2.137 -17.054 1.00 64.25 83 LEU A CA 1
ATOM 668 C C . LEU A 1 83 ? -5.533 1.215 -18.178 1.00 64.25 83 LEU A C 1
ATOM 670 O O . LEU A 1 83 ? -4.762 1.638 -19.036 1.00 64.25 83 LEU A O 1
ATOM 674 N N . ASN A 1 84 ? -5.999 -0.035 -18.189 1.00 59.69 84 ASN A N 1
ATOM 675 C CA . ASN A 1 84 ? -5.816 -0.978 -19.298 1.00 59.69 84 ASN A CA 1
ATOM 676 C C . ASN A 1 84 ? -4.360 -1.400 -19.604 1.00 59.69 84 ASN A C 1
ATOM 678 O O . ASN A 1 84 ? -3.866 -1.256 -20.720 1.00 59.69 84 ASN A O 1
ATOM 682 N N . LYS A 1 85 ? -3.697 -2.030 -18.628 1.00 55.50 85 LYS A N 1
ATOM 683 C CA . LYS A 1 85 ? -2.563 -2.938 -18.891 1.00 55.50 85 LYS A CA 1
ATOM 684 C C . LYS A 1 85 ? -2.751 -4.299 -18.217 1.00 55.50 85 LYS A C 1
ATOM 686 O O . LYS A 1 85 ? -1.803 -4.847 -17.662 1.00 55.50 85 LYS A O 1
ATOM 691 N N . ARG A 1 86 ? -3.980 -4.839 -18.241 1.00 53.44 86 ARG A N 1
ATOM 692 C CA . ARG A 1 86 ? -4.139 -6.293 -18.083 1.00 53.44 86 ARG A CA 1
ATOM 693 C C . ARG A 1 86 ? -3.339 -6.898 -19.221 1.00 53.44 86 ARG A C 1
ATOM 695 O O . ARG A 1 86 ? -3.587 -6.538 -20.368 1.00 53.44 86 ARG A O 1
ATOM 702 N N . GLU A 1 87 ? -2.311 -7.647 -18.861 1.00 53.41 87 GLU A N 1
ATOM 703 C CA . GLU A 1 87 ? -1.269 -8.122 -19.758 1.00 53.41 87 GLU A CA 1
ATOM 704 C C . GLU A 1 87 ? -1.875 -8.617 -21.076 1.00 53.41 87 GLU A C 1
ATOM 706 O O . GLU A 1 87 ? -2.739 -9.497 -21.094 1.00 53.41 87 GLU A O 1
ATOM 711 N N . ASP A 1 88 ? -1.430 -8.012 -22.176 1.00 50.16 88 ASP A N 1
ATOM 712 C CA . ASP A 1 88 ? -1.540 -8.613 -23.494 1.00 50.16 88 ASP A CA 1
ATOM 713 C C . ASP A 1 88 ? -0.627 -9.845 -23.473 1.00 50.16 88 ASP A C 1
ATOM 715 O O . ASP A 1 88 ? 0.555 -9.782 -23.801 1.00 50.16 88 ASP A O 1
ATOM 719 N N . PHE A 1 89 ? -1.145 -10.957 -22.949 1.00 51.03 89 PHE A N 1
ATOM 720 C CA . PHE A 1 89 ? -0.468 -12.252 -22.967 1.00 51.03 89 PHE A CA 1
ATOM 721 C C . PHE A 1 89 ? -0.403 -12.844 -24.389 1.00 51.03 89 PHE A C 1
ATOM 723 O O . PHE A 1 89 ? 0.048 -13.978 -24.552 1.00 51.03 89 PHE A O 1
ATOM 730 N N . GLU A 1 90 ? -0.816 -12.113 -25.432 1.00 46.75 90 GLU A N 1
ATOM 731 C CA . GLU A 1 90 ? -0.612 -12.508 -26.827 1.00 46.75 90 GLU A CA 1
ATOM 732 C C . GLU A 1 90 ? 0.810 -12.158 -27.298 1.00 46.75 90 GLU A C 1
ATOM 734 O O . GLU A 1 90 ? 1.034 -11.343 -28.189 1.00 46.75 90 GLU A O 1
ATOM 739 N N . GLY A 1 91 ? 1.804 -12.803 -26.687 1.00 46.62 91 GLY A N 1
ATOM 740 C CA . GLY A 1 91 ? 3.210 -12.678 -27.058 1.00 46.62 91 GLY A CA 1
ATOM 741 C C . GLY A 1 91 ? 3.925 -14.023 -27.028 1.00 46.62 91 GLY A C 1
ATOM 742 O O . GLY A 1 91 ? 4.497 -14.383 -26.007 1.00 46.62 91 GLY A O 1
ATOM 743 N N . GLU A 1 92 ? 3.913 -14.695 -28.184 1.00 46.44 92 GLU A N 1
ATOM 744 C CA . GLU A 1 92 ? 4.798 -15.796 -28.616 1.00 46.44 92 GLU A CA 1
ATOM 745 C C . GLU A 1 92 ? 4.525 -17.213 -28.052 1.00 46.44 92 GLU A C 1
ATOM 747 O O . GLU A 1 92 ? 5.050 -17.621 -27.016 1.00 46.44 92 GLU A O 1
ATOM 752 N N . TRP A 1 93 ? 3.751 -17.994 -28.827 1.00 49.03 93 TRP A N 1
ATOM 753 C CA . TRP A 1 93 ? 3.877 -19.458 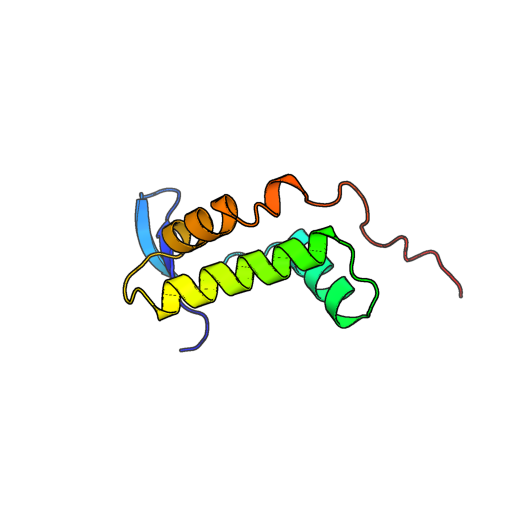-28.942 1.00 49.03 93 TRP A CA 1
ATOM 754 C C . TRP A 1 93 ? 4.774 -19.808 -30.130 1.00 49.03 93 TRP A C 1
ATOM 756 O O . TRP A 1 93 ? 4.539 -19.226 -31.217 1.00 49.03 93 TRP A O 1
#

Foldseek 3Di:
DPAWFQAQDPVPRDTDTGHDDDDPLLVVLVVCVVVVNHDPLSVLVVQLVVQLVVCCVVDPPDGSVNSNVRSCVPRVSVVVRDDDPPPPPPDDD

Radius of gyration: 15.36 Å; chains: 1; bounding box: 33×31×47 Å